Protein AF-A0A3D3DIL5-F1 (afdb_monomer)

Mean predicted aligned error: 4.59 Å

Radius of gyration: 16.94 Å; Cα contacts (8 Å, |Δi|>4): 43; chains: 1; bounding box: 31×41×40 Å

Secondary structure (DSSP, 8-state):
------HHHHHHHHHHHHHHHHHHHHHHHHHTTTS-HHHHHHHHHHHHHHHHHHHHHTTTT-SSSS--HHHHHTT--GGG--

pLDDT: mean 92.38, std 5.05, range [65.88, 98.12]

Structure (mmCIF, N/CA/C/O backbone):
data_AF-A0A3D3DIL5-F1
#
_entry.id   AF-A0A3D3DIL5-F1
#
loop_
_atom_site.group_PDB
_atom_site.id
_atom_site.type_symbol
_atom_site.label_atom_id
_atom_site.label_alt_id
_atom_site.label_comp_id
_atom_site.label_asym_id
_atom_site.label_entity_id
_atom_site.label_seq_id
_atom_site.pdbx_PDB_ins_code
_atom_site.Cartn_x
_atom_site.Cartn_y
_atom_site.Cartn_z
_atom_site.occupancy
_atom_site.B_iso_or_equiv
_atom_site.auth_seq_id
_atom_site.auth_comp_id
_atom_site.auth_asym_id
_atom_site.auth_atom_id
_atom_site.pdbx_PDB_model_num
ATOM 1 N N . MET A 1 1 ? 4.830 -4.321 -16.150 1.00 89.38 1 MET A N 1
ATOM 2 C CA . MET A 1 1 ? 4.696 -3.638 -14.845 1.00 89.38 1 MET A CA 1
ATOM 3 C C . MET A 1 1 ? 5.000 -2.161 -15.022 1.00 89.38 1 MET A C 1
ATOM 5 O O . MET A 1 1 ? 5.874 -1.814 -15.809 1.00 89.38 1 MET A O 1
ATOM 9 N N . PHE A 1 2 ? 4.295 -1.290 -14.312 1.00 90.88 2 PHE A N 1
ATOM 10 C CA . PHE A 1 2 ? 4.563 0.140 -14.309 1.00 90.88 2 PHE A CA 1
ATOM 11 C C . PHE A 1 2 ? 5.849 0.426 -13.533 1.00 90.88 2 PHE A C 1
ATOM 13 O O . PHE A 1 2 ? 5.968 0.059 -12.364 1.00 90.88 2 PHE A O 1
ATOM 20 N N . ILE A 1 3 ? 6.807 1.079 -14.187 1.00 91.50 3 ILE A N 1
ATOM 21 C CA . ILE A 1 3 ? 8.071 1.497 -13.583 1.00 91.50 3 ILE A CA 1
ATOM 22 C C . ILE A 1 3 ? 8.067 3.020 -13.520 1.00 91.50 3 ILE A C 1
ATOM 24 O O . ILE A 1 3 ? 7.755 3.696 -14.497 1.00 91.50 3 ILE A O 1
ATOM 28 N N . VAL A 1 4 ? 8.387 3.563 -12.348 1.00 92.56 4 VAL A N 1
ATOM 29 C CA . 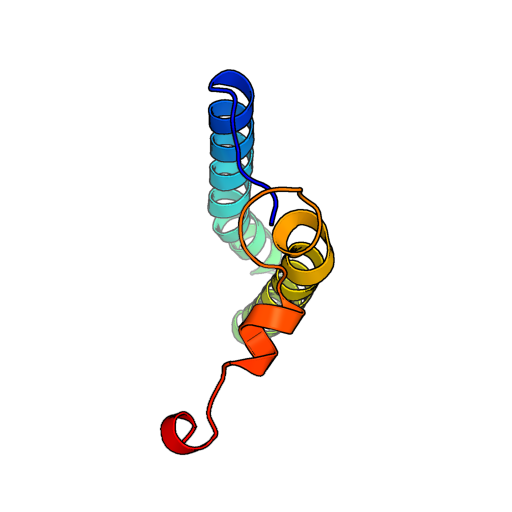VAL A 1 4 ? 8.446 5.009 -12.142 1.00 92.56 4 VAL A CA 1
ATOM 30 C C . VAL A 1 4 ? 9.776 5.528 -12.684 1.00 92.56 4 VAL A C 1
ATOM 32 O O . VAL A 1 4 ? 10.820 5.305 -12.080 1.00 92.56 4 VAL A O 1
ATOM 35 N N . GLU A 1 5 ? 9.736 6.228 -13.815 1.00 92.12 5 GLU A N 1
ATOM 36 C CA . GLU A 1 5 ? 10.942 6.739 -14.490 1.00 92.12 5 GLU A CA 1
ATOM 37 C C . GLU A 1 5 ? 11.258 8.207 -14.162 1.00 92.12 5 GLU A C 1
ATOM 39 O O . GLU A 1 5 ? 12.345 8.691 -14.469 1.00 92.12 5 GLU A O 1
ATOM 44 N N . SER A 1 6 ? 10.330 8.937 -13.530 1.00 95.75 6 SER A N 1
ATOM 45 C CA . SER A 1 6 ? 10.506 10.360 -13.230 1.00 95.75 6 SER A CA 1
ATOM 46 C C . SER A 1 6 ? 10.473 10.657 -11.732 1.00 95.75 6 SER A C 1
ATOM 48 O O . SER A 1 6 ? 9.612 10.187 -10.985 1.00 95.75 6 SER A O 1
ATOM 50 N N . TYR A 1 7 ? 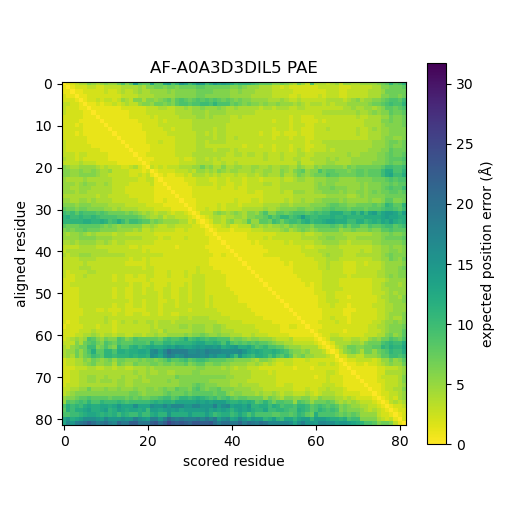11.415 11.494 -11.292 1.00 96.62 7 TYR A N 1
ATOM 51 C CA . TYR A 1 7 ? 11.524 11.922 -9.898 1.00 96.62 7 TYR A CA 1
ATOM 52 C C . TYR A 1 7 ? 10.263 12.639 -9.376 1.00 96.62 7 TYR A C 1
ATOM 54 O O . TYR A 1 7 ? 9.802 12.286 -8.289 1.00 96.62 7 TYR A O 1
ATOM 62 N N . PRO A 1 8 ? 9.629 13.573 -10.121 1.00 97.81 8 PRO A N 1
ATOM 63 C CA . PRO A 1 8 ? 8.401 14.218 -9.653 1.00 97.81 8 PRO A CA 1
ATOM 64 C C . PRO A 1 8 ? 7.261 13.224 -9.413 1.00 97.81 8 PRO A C 1
ATOM 66 O O . PRO A 1 8 ? 6.543 13.338 -8.420 1.00 97.81 8 PRO A O 1
ATOM 69 N N . LEU A 1 9 ? 7.121 12.217 -10.283 1.00 96.00 9 LEU A N 1
ATOM 70 C CA . LEU A 1 9 ? 6.114 11.176 -10.110 1.00 96.00 9 LEU A CA 1
ATOM 71 C C . LEU A 1 9 ? 6.414 10.301 -8.888 1.00 96.00 9 LEU A C 1
ATOM 73 O O . LEU A 1 9 ? 5.498 9.984 -8.132 1.00 96.00 9 LEU A O 1
ATOM 77 N N . ALA A 1 10 ? 7.683 9.954 -8.656 1.00 96.38 10 ALA A N 1
ATOM 78 C CA . ALA A 1 10 ? 8.091 9.203 -7.471 1.00 96.38 10 ALA A CA 1
ATOM 79 C C . ALA A 1 10 ? 7.732 9.945 -6.174 1.00 96.38 10 ALA A C 1
ATOM 81 O O . ALA A 1 10 ? 7.164 9.352 -5.256 1.00 96.38 10 ALA A O 1
ATOM 82 N N . VAL A 1 11 ? 7.996 11.255 -6.112 1.00 97.88 11 VAL A N 1
ATOM 83 C CA . VAL A 1 11 ? 7.628 12.091 -4.959 1.00 97.88 11 VAL A CA 1
ATOM 84 C C . VAL A 1 11 ? 6.109 12.159 -4.789 1.00 97.88 11 VAL A C 1
ATOM 86 O O . VAL A 1 11 ? 5.617 12.001 -3.673 1.00 97.88 11 VAL A O 1
ATOM 89 N N . ALA A 1 12 ? 5.352 12.328 -5.876 1.00 97.25 12 ALA A N 1
ATOM 90 C CA . ALA A 1 12 ? 3.891 12.345 -5.818 1.00 97.25 12 ALA A CA 1
ATOM 91 C C . ALA A 1 12 ? 3.319 11.028 -5.261 1.00 97.25 12 ALA A C 1
ATOM 93 O O . ALA A 1 12 ? 2.498 11.050 -4.344 1.00 97.25 12 ALA A O 1
ATOM 94 N N . LEU A 1 13 ? 3.798 9.878 -5.748 1.00 95.31 13 LEU A N 1
ATOM 95 C CA . LEU A 1 13 ? 3.393 8.560 -5.245 1.00 95.31 13 LEU A CA 1
ATOM 96 C C . LEU A 1 13 ? 3.814 8.337 -3.783 1.00 95.31 13 LEU A C 1
ATOM 98 O O . LEU A 1 13 ? 3.069 7.724 -3.015 1.00 95.31 13 LEU A O 1
ATOM 102 N N . CYS A 1 14 ? 4.966 8.870 -3.370 1.00 95.69 14 CYS A N 1
ATOM 103 C CA . CYS A 1 14 ? 5.403 8.846 -1.974 1.00 95.69 14 CYS A CA 1
ATOM 104 C C . CYS A 1 14 ? 4.427 9.611 -1.066 1.00 95.69 14 CYS A C 1
ATOM 106 O O . CYS A 1 14 ? 3.979 9.073 -0.053 1.00 95.69 14 CYS A O 1
ATOM 108 N N . ILE A 1 15 ? 4.016 10.821 -1.464 1.00 97.00 15 ILE A N 1
ATOM 109 C CA . ILE A 1 15 ? 3.021 11.615 -0.728 1.00 97.00 15 ILE A CA 1
ATOM 110 C C . ILE A 1 15 ? 1.696 10.854 -0.623 1.00 97.00 15 ILE A C 1
ATOM 112 O O . ILE A 1 15 ? 1.145 10.742 0.471 1.00 97.00 15 ILE A O 1
ATOM 116 N N . VAL A 1 16 ? 1.207 10.281 -1.730 1.00 95.31 16 VAL A N 1
ATOM 117 C CA . VAL A 1 16 ? -0.014 9.454 -1.729 1.00 95.31 16 VAL A CA 1
ATOM 118 C C . VAL A 1 16 ? 0.113 8.301 -0.731 1.00 95.31 16 VAL A C 1
ATOM 120 O O . VAL A 1 16 ? -0.783 8.088 0.082 1.00 95.31 16 VAL A O 1
ATOM 123 N N . THR A 1 17 ? 1.251 7.606 -0.719 1.00 93.00 17 THR A N 1
ATOM 124 C CA . THR A 1 17 ? 1.501 6.488 0.204 1.00 93.00 17 THR A CA 1
ATOM 125 C C . THR A 1 17 ? 1.500 6.941 1.668 1.00 93.00 17 THR A C 1
ATOM 127 O O . THR A 1 17 ? 0.892 6.286 2.517 1.00 93.00 17 THR A O 1
ATOM 130 N N . MET A 1 18 ? 2.121 8.084 1.977 1.00 93.75 18 MET A N 1
ATOM 131 C CA . MET A 1 18 ? 2.121 8.645 3.333 1.00 93.75 18 MET A CA 1
ATOM 132 C C . MET A 1 18 ? 0.718 9.053 3.800 1.00 93.75 18 MET A C 1
ATOM 134 O O . MET A 1 18 ? 0.366 8.816 4.957 1.00 93.75 18 MET A O 1
ATOM 138 N N . LEU A 1 19 ? -0.109 9.603 2.904 1.00 93.62 19 LEU A N 1
ATOM 139 C CA . LEU A 1 19 ? -1.511 9.907 3.199 1.00 93.62 19 LEU A CA 1
ATOM 140 C C . LEU A 1 19 ? -2.306 8.632 3.500 1.00 93.62 19 LEU A C 1
ATOM 142 O O . LEU A 1 19 ? -3.035 8.587 4.492 1.00 93.62 19 LEU A O 1
ATOM 146 N N . CYS A 1 20 ? -2.131 7.579 2.697 1.00 91.06 20 CYS A N 1
ATOM 147 C CA . CYS A 1 20 ? -2.783 6.291 2.925 1.00 91.06 20 CYS A CA 1
ATOM 148 C C . CYS A 1 20 ? -2.376 5.674 4.271 1.00 91.06 20 CYS A C 1
ATOM 150 O O . CYS A 1 20 ? -3.249 5.222 5.012 1.00 91.06 20 CYS A O 1
ATOM 152 N N . TRP A 1 21 ? -1.093 5.717 4.647 1.00 88.00 21 TRP A N 1
ATOM 153 C CA . TRP A 1 21 ? -0.638 5.195 5.940 1.00 88.00 21 TRP A CA 1
ATOM 154 C C . TRP A 1 21 ? -1.269 5.956 7.114 1.00 88.00 21 TRP A C 1
ATOM 156 O O . TRP A 1 21 ? -1.859 5.352 8.013 1.00 88.00 21 TRP A O 1
ATOM 166 N N . GLY A 1 22 ? -1.228 7.291 7.083 1.00 89.62 22 GLY A N 1
ATOM 167 C CA . GLY A 1 22 ? -1.844 8.114 8.125 1.00 89.62 22 GLY A CA 1
ATOM 168 C C . GLY A 1 22 ? -3.369 7.964 8.196 1.00 89.62 22 GLY A C 1
ATOM 169 O O . GLY A 1 22 ? -3.956 8.065 9.276 1.00 89.62 22 GLY A O 1
ATOM 170 N N . SER A 1 23 ? -4.029 7.692 7.065 1.00 90.69 23 SER A N 1
ATOM 171 C CA . SER A 1 23 ? -5.489 7.565 6.998 1.00 90.69 23 SER A CA 1
ATOM 172 C C . SER A 1 23 ? -6.032 6.423 7.860 1.00 90.69 23 SER A C 1
ATOM 174 O O . SER A 1 23 ? -7.097 6.570 8.460 1.00 90.69 23 SER A O 1
ATOM 176 N N . TRP A 1 24 ? -5.287 5.324 8.004 1.00 91.19 24 TRP A N 1
ATOM 177 C CA . TRP A 1 24 ? -5.722 4.156 8.768 1.00 91.19 24 TRP A CA 1
ATOM 178 C C . TRP A 1 24 ? -5.953 4.478 10.252 1.00 91.19 24 TRP A C 1
ATOM 180 O O . TRP A 1 24 ? -7.032 4.227 10.786 1.00 91.19 24 TRP A O 1
ATOM 190 N N . ALA A 1 25 ? -4.980 5.107 10.918 1.00 90.62 25 ALA A N 1
ATOM 191 C CA . ALA A 1 25 ? -5.099 5.434 12.342 1.00 90.62 25 ALA A CA 1
ATOM 192 C C . ALA A 1 25 ? -6.230 6.446 12.602 1.00 90.62 25 ALA A C 1
ATOM 194 O O . ALA A 1 25 ? -6.981 6.327 13.572 1.00 90.62 25 ALA A O 1
ATOM 195 N N . ASN A 1 26 ? -6.386 7.423 11.704 1.00 93.44 26 ASN A N 1
ATOM 196 C CA . ASN A 1 26 ? -7.429 8.442 11.802 1.00 93.44 26 ASN A CA 1
ATOM 197 C C . ASN A 1 26 ? -8.835 7.856 11.595 1.00 93.44 26 ASN A C 1
ATOM 199 O O . ASN A 1 26 ? -9.752 8.173 12.353 1.00 93.44 26 ASN A O 1
ATOM 203 N N . THR A 1 27 ? -9.002 6.979 10.603 1.00 92.88 27 THR A N 1
ATOM 204 C CA . THR A 1 27 ? -10.285 6.315 10.318 1.00 92.88 27 THR A CA 1
ATOM 205 C C . THR A 1 27 ? -10.658 5.308 11.397 1.00 92.88 27 THR A C 1
ATOM 207 O O . THR A 1 27 ? -11.818 5.276 11.798 1.00 92.88 27 THR A O 1
ATOM 210 N N . GLN A 1 28 ? -9.695 4.565 11.952 1.00 93.50 28 GLN A N 1
ATOM 211 C CA . GLN A 1 28 ? -9.941 3.684 13.095 1.00 93.50 28 GLN A CA 1
ATOM 212 C C . GLN A 1 28 ? -10.436 4.483 14.304 1.00 93.50 28 GLN A C 1
ATOM 214 O O . GLN A 1 28 ? -11.443 4.117 14.912 1.00 93.50 28 GLN A O 1
ATOM 219 N N . LYS A 1 29 ? -9.789 5.614 14.619 1.00 92.81 29 LYS A N 1
ATOM 220 C CA . LYS 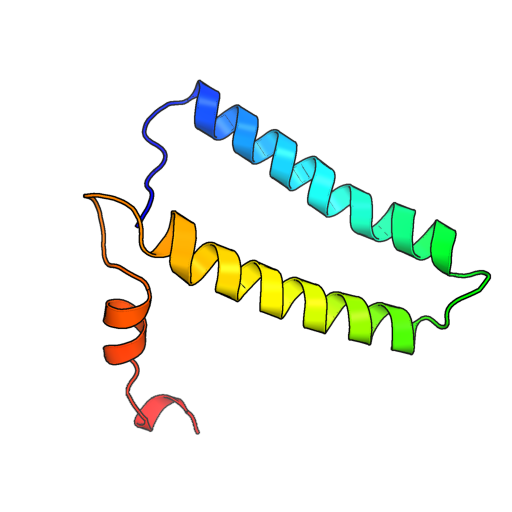A 1 29 ? -10.205 6.482 15.728 1.00 92.81 29 LYS A CA 1
ATOM 221 C C . LYS A 1 29 ? -11.622 7.020 15.518 1.00 92.81 29 LYS A C 1
ATOM 223 O O . LYS A 1 29 ? -12.407 7.037 16.464 1.00 92.81 29 LYS A O 1
ATOM 228 N N . LEU A 1 30 ? -11.956 7.420 14.290 1.00 93.25 30 LEU A N 1
ATOM 229 C CA . LEU A 1 30 ? -13.287 7.908 13.925 1.00 93.25 30 LEU A CA 1
ATOM 230 C C . LEU A 1 30 ? -14.357 6.810 14.035 1.00 93.25 30 LEU A C 1
ATOM 232 O O . LEU A 1 30 ? -15.415 7.050 14.609 1.00 93.25 30 LEU A O 1
ATOM 236 N N . ALA A 1 31 ? -14.063 5.609 13.532 1.00 93.50 31 ALA A N 1
ATOM 237 C CA . ALA A 1 31 ? -14.990 4.481 13.505 1.00 93.50 31 ALA A CA 1
ATOM 238 C C . ALA A 1 31 ? -15.147 3.786 14.867 1.00 93.50 31 ALA A C 1
ATOM 240 O O . ALA A 1 31 ? -16.178 3.170 15.112 1.00 93.50 31 ALA A O 1
ATOM 241 N N . SER A 1 32 ? -14.168 3.907 15.772 1.00 90.50 32 SER A N 1
ATOM 242 C CA . SER A 1 32 ? -14.112 3.161 1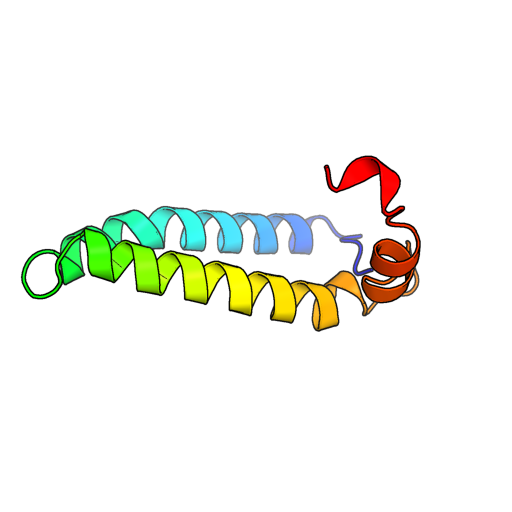7.044 1.00 90.50 32 SER A CA 1
ATOM 243 C C . SER A 1 32 ? -15.333 3.317 17.958 1.00 90.50 32 SER A C 1
ATOM 245 O O . SER A 1 32 ? -15.563 2.460 18.810 1.00 90.50 32 SER A O 1
ATOM 247 N N . LYS A 1 33 ? -16.110 4.395 17.795 1.00 89.06 33 LYS A N 1
ATOM 248 C CA . LYS A 1 33 ? -17.335 4.650 18.567 1.00 89.06 33 LYS A CA 1
ATOM 249 C C . LYS A 1 33 ? -18.514 3.781 18.129 1.00 89.06 33 LYS A C 1
ATOM 251 O O . LYS A 1 33 ? -19.310 3.386 18.970 1.00 89.06 33 LYS A O 1
ATOM 256 N N . GLU A 1 34 ? -18.597 3.482 16.836 1.00 92.38 34 GLU A N 1
ATOM 257 C CA . GLU A 1 34 ? -19.753 2.833 16.202 1.00 92.38 34 GLU A CA 1
ATOM 258 C C . GLU A 1 34 ? -19.412 1.434 15.665 1.00 92.38 34 GLU A C 1
ATOM 260 O O . GLU A 1 34 ? -20.292 0.600 15.458 1.00 92.38 34 GLU A O 1
ATOM 265 N N . TRP A 1 35 ? -18.126 1.153 15.436 1.00 94.12 35 TRP A N 1
ATOM 266 C CA . TRP A 1 35 ? -17.657 -0.067 14.792 1.00 94.12 35 TRP A CA 1
ATOM 267 C C . TRP A 1 35 ? -16.597 -0.770 15.631 1.00 94.12 35 TRP A C 1
ATOM 269 O O . TRP A 1 35 ? -15.584 -0.195 16.038 1.00 94.12 35 TRP A O 1
ATOM 279 N N . ARG A 1 36 ? -16.823 -2.060 15.887 1.00 95.00 36 ARG A N 1
ATOM 280 C CA . ARG A 1 36 ? -15.921 -2.877 16.701 1.00 95.00 36 ARG A CA 1
ATOM 281 C C . ARG A 1 36 ? -14.587 -3.062 15.991 1.00 95.00 36 ARG A C 1
ATOM 283 O O . ARG A 1 36 ? -14.539 -3.338 14.796 1.00 95.00 36 ARG A O 1
ATOM 290 N N . PHE A 1 37 ? -13.508 -3.035 16.766 1.00 92.88 37 PHE A N 1
ATOM 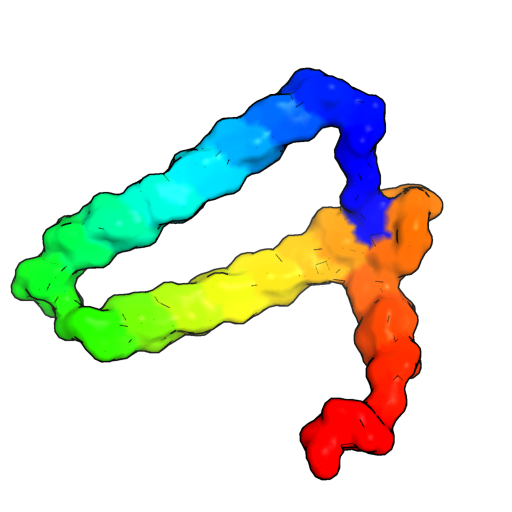291 C CA . PHE A 1 37 ? -12.144 -3.190 16.261 1.00 92.88 37 PHE A CA 1
ATOM 292 C C . PHE A 1 37 ? -11.951 -4.432 15.376 1.00 92.88 37 PHE A C 1
ATOM 294 O O . PHE A 1 37 ? -11.328 -4.337 14.323 1.00 92.88 37 PHE A O 1
ATOM 301 N N . GLN A 1 38 ? -12.509 -5.585 15.770 1.00 95.06 38 GLN A N 1
ATOM 302 C CA . GLN A 1 38 ? -12.367 -6.812 14.981 1.00 95.06 38 GLN A CA 1
ATOM 303 C C . GLN A 1 38 ? -13.038 -6.695 13.606 1.00 95.06 38 GLN A C 1
ATOM 305 O O . GLN A 1 38 ? -12.484 -7.175 12.624 1.00 95.06 38 GLN A O 1
ATOM 310 N N . LEU A 1 39 ? -14.206 -6.045 13.531 1.00 95.12 39 LEU A N 1
ATOM 311 C CA . LEU A 1 39 ? -14.935 -5.847 12.274 1.00 95.12 39 LEU A CA 1
ATOM 312 C C . LEU A 1 39 ? -14.227 -4.818 11.388 1.00 95.12 39 LEU A C 1
ATOM 314 O O . LEU A 1 39 ? -14.039 -5.068 10.206 1.00 95.12 39 LEU A O 1
ATOM 318 N N . PHE A 1 40 ? -13.710 -3.735 11.978 1.00 94.75 40 PHE A N 1
ATOM 319 C CA . PHE A 1 40 ? -12.876 -2.765 11.262 1.00 94.75 40 PHE A CA 1
ATOM 320 C C . PHE A 1 40 ? -11.669 -3.430 10.584 1.00 94.75 40 PHE A C 1
ATOM 322 O O . PHE A 1 40 ? -11.333 -3.109 9.448 1.00 94.75 40 PHE A O 1
ATOM 329 N N . TYR A 1 41 ? -11.015 -4.375 11.267 1.00 94.50 41 TYR A N 1
ATOM 330 C CA . TYR A 1 41 ? -9.884 -5.111 10.699 1.00 94.50 41 TYR A CA 1
ATOM 331 C C . TYR A 1 41 ? -10.285 -6.101 9.608 1.00 94.50 41 TYR A C 1
ATOM 333 O O . TYR A 1 41 ? -9.509 -6.305 8.677 1.00 94.50 41 TYR A O 1
ATOM 341 N N . TRP A 1 42 ? -11.481 -6.687 9.694 1.00 95.94 42 TRP A N 1
ATOM 342 C CA . TRP A 1 42 ? -12.042 -7.477 8.599 1.00 95.94 42 TRP A CA 1
ATOM 343 C C . TRP A 1 42 ? -12.236 -6.620 7.350 1.00 95.94 42 TRP A C 1
ATOM 345 O O . TRP A 1 42 ? -11.738 -6.981 6.283 1.00 95.94 42 TRP A O 1
ATOM 355 N N . ASP A 1 43 ? -12.871 -5.457 7.499 1.00 94.94 43 ASP A N 1
ATOM 356 C CA . ASP A 1 43 ? -13.091 -4.521 6.394 1.00 94.94 43 ASP A CA 1
ATOM 357 C C . ASP A 1 43 ? -11.761 -4.031 5.812 1.00 94.94 43 ASP A C 1
ATOM 359 O O . ASP A 1 43 ? -11.574 -4.003 4.595 1.00 94.94 43 ASP A O 1
ATOM 363 N N . TYR A 1 44 ? -10.800 -3.709 6.680 1.00 94.31 44 TYR A N 1
ATOM 364 C CA . TYR A 1 44 ? -9.457 -3.309 6.276 1.00 94.31 44 TYR A CA 1
ATOM 365 C C . TYR A 1 44 ? -8.738 -4.412 5.491 1.00 94.31 44 TYR A C 1
ATOM 367 O O . TYR A 1 44 ? -8.183 -4.136 4.430 1.00 94.31 44 TYR A O 1
ATOM 375 N N . ALA A 1 45 ? -8.765 -5.660 5.967 1.00 96.31 45 ALA A N 1
ATOM 376 C CA . ALA A 1 45 ? -8.113 -6.781 5.294 1.00 96.31 45 ALA A CA 1
ATOM 377 C C . ALA A 1 45 ? -8.720 -7.046 3.908 1.00 96.31 45 ALA A C 1
ATOM 379 O O . ALA A 1 45 ? -7.985 -7.200 2.931 1.00 96.31 45 ALA A O 1
ATOM 380 N N . VAL A 1 46 ? -10.053 -7.035 3.803 1.00 97.44 46 VAL A N 1
ATOM 381 C CA . VAL A 1 46 ? -10.755 -7.169 2.517 1.00 97.44 46 VAL A CA 1
ATOM 382 C C . VAL A 1 46 ? -10.420 -5.993 1.598 1.00 97.44 46 VAL A C 1
ATOM 384 O O . VAL A 1 46 ? -10.108 -6.202 0.428 1.00 97.44 46 VAL A O 1
ATOM 387 N N . GLY A 1 47 ? -10.411 -4.765 2.119 1.00 95.94 47 GLY A N 1
ATOM 388 C CA . GLY A 1 47 ? -10.044 -3.571 1.362 1.00 95.94 47 GLY A CA 1
ATOM 389 C C . GLY A 1 47 ? -8.615 -3.628 0.816 1.00 95.94 47 GLY A C 1
ATOM 390 O O . GLY A 1 47 ? -8.399 -3.361 -0.365 1.00 95.94 47 GLY A O 1
ATOM 391 N N . VAL A 1 48 ? -7.645 -4.041 1.639 1.00 95.50 48 VAL A N 1
ATOM 392 C CA . VAL A 1 48 ? -6.246 -4.234 1.224 1.00 95.50 48 VAL A CA 1
ATOM 393 C C . VAL A 1 48 ? -6.135 -5.320 0.158 1.00 95.50 48 VAL A C 1
ATOM 395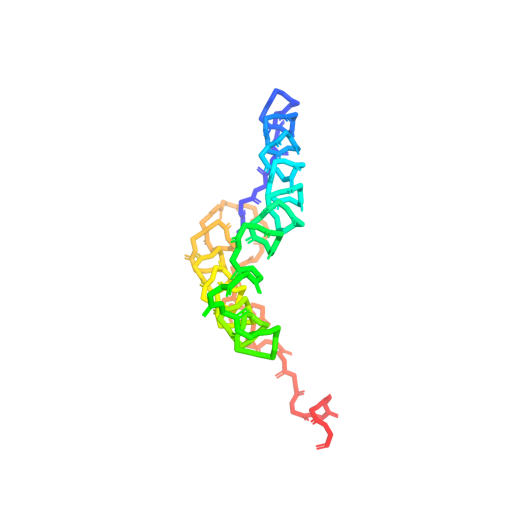 O O . VAL A 1 48 ? -5.424 -5.119 -0.826 1.00 95.50 48 VAL A O 1
ATOM 398 N N . LEU A 1 49 ? -6.846 -6.442 0.304 1.00 97.69 49 LEU A N 1
ATOM 399 C CA . LEU A 1 49 ? -6.867 -7.502 -0.704 1.00 97.69 49 LEU A CA 1
ATOM 400 C C . LEU A 1 49 ? -7.398 -6.979 -2.047 1.00 97.69 49 LEU A C 1
ATOM 402 O O . LEU A 1 49 ? -6.740 -7.144 -3.074 1.00 97.69 49 LEU A O 1
ATOM 406 N N . LEU A 1 50 ? -8.553 -6.309 -2.040 1.00 98.12 50 LEU A N 1
ATOM 407 C CA . LEU A 1 50 ? -9.165 -5.761 -3.252 1.00 98.12 50 LEU A CA 1
ATOM 408 C C . LEU A 1 50 ? -8.276 -4.703 -3.911 1.00 98.12 50 LEU A C 1
ATOM 410 O O . LEU A 1 50 ? -8.087 -4.742 -5.126 1.00 98.12 50 LEU A O 1
ATOM 414 N N . LEU A 1 51 ? -7.688 -3.795 -3.126 1.00 96.06 51 LEU A N 1
ATOM 415 C CA . LEU A 1 51 ? -6.764 -2.782 -3.637 1.00 96.06 51 LEU A CA 1
ATOM 416 C C . LEU A 1 51 ? -5.498 -3.421 -4.220 1.00 96.06 51 LEU A C 1
ATOM 418 O O . LEU A 1 51 ? -5.032 -2.997 -5.274 1.00 96.06 51 LEU A O 1
ATOM 422 N N . SER A 1 52 ? -4.964 -4.460 -3.575 1.00 96.19 52 SER A N 1
ATOM 423 C CA . SER A 1 52 ? -3.791 -5.191 -4.067 1.00 96.19 52 SER A CA 1
ATOM 424 C C . SER A 1 52 ? -4.080 -5.857 -5.408 1.00 96.19 52 SER A C 1
ATOM 426 O O . SER A 1 52 ? -3.283 -5.727 -6.332 1.00 96.19 52 SER A O 1
ATOM 428 N N . LEU A 1 53 ? -5.237 -6.512 -5.551 1.00 97.31 53 LEU A N 1
ATOM 429 C CA . LEU A 1 53 ? -5.668 -7.096 -6.822 1.00 97.31 53 LEU A CA 1
ATOM 430 C C . LEU A 1 53 ? -5.880 -6.017 -7.888 1.00 97.31 53 LEU A C 1
ATOM 432 O O . LEU A 1 53 ? -5.383 -6.157 -9.004 1.00 97.31 53 LEU A O 1
ATOM 436 N N . LEU A 1 54 ? -6.551 -4.914 -7.543 1.00 97.25 54 LEU A N 1
ATOM 437 C CA . LEU A 1 54 ? -6.745 -3.788 -8.453 1.00 97.25 54 LEU A CA 1
ATOM 438 C C . LEU A 1 54 ? -5.399 -3.268 -8.970 1.00 97.25 54 LEU A C 1
ATOM 440 O O . LEU A 1 54 ? -5.223 -3.124 -10.178 1.00 97.25 54 LEU A O 1
ATOM 444 N N . LEU A 1 55 ? -4.433 -3.027 -8.083 1.00 95.75 55 LEU A N 1
ATOM 445 C CA . LEU A 1 55 ? -3.093 -2.580 -8.458 1.00 95.75 55 LEU A CA 1
ATOM 446 C C . LEU A 1 55 ? -2.347 -3.634 -9.281 1.00 95.75 55 LEU A C 1
ATOM 448 O O . LEU A 1 55 ? -1.725 -3.279 -10.278 1.00 95.75 55 LEU A O 1
ATOM 452 N N . ALA A 1 56 ? -2.449 -4.916 -8.930 1.00 95.75 56 ALA A N 1
ATOM 453 C CA . ALA A 1 56 ? -1.806 -6.012 -9.650 1.00 95.75 56 ALA A CA 1
ATOM 454 C C . ALA A 1 56 ? -2.276 -6.107 -11.114 1.00 95.75 56 ALA A C 1
ATOM 456 O O . ALA A 1 56 ? -1.453 -6.195 -12.030 1.00 95.75 56 ALA A O 1
ATOM 457 N N . PHE A 1 57 ? -3.587 -6.019 -11.356 1.00 95.81 57 PHE A N 1
ATOM 458 C CA . PHE A 1 57 ? -4.163 -6.063 -12.705 1.00 95.81 57 PHE A CA 1
ATOM 459 C C . PHE A 1 57 ? -4.091 -4.723 -13.455 1.00 95.81 57 PHE A C 1
ATOM 461 O O . PHE A 1 57 ? -4.240 -4.709 -14.673 1.00 95.81 57 PHE A O 1
ATOM 468 N N . THR A 1 58 ? -3.825 -3.607 -12.769 1.00 95.12 58 THR A N 1
ATOM 469 C CA . THR A 1 58 ? -3.627 -2.291 -13.400 1.00 95.12 58 THR A CA 1
ATOM 470 C C . THR A 1 58 ? -2.142 -1.965 -13.515 1.00 95.12 58 THR A C 1
ATOM 472 O O . THR A 1 58 ? -1.499 -2.426 -14.455 1.00 95.12 58 THR A O 1
ATOM 475 N N . LEU A 1 59 ? -1.565 -1.215 -12.573 1.00 93.44 59 LEU A N 1
ATOM 476 C CA . LEU A 1 59 ? -0.165 -0.782 -12.595 1.00 93.44 59 LEU A CA 1
ATOM 477 C C . LEU A 1 59 ? 0.817 -1.965 -12.598 1.00 93.44 59 LEU A C 1
ATOM 479 O O . LEU A 1 59 ? 1.840 -1.910 -13.269 1.00 93.44 59 LEU A O 1
ATOM 483 N N . GLY A 1 60 ? 0.506 -3.078 -11.935 1.00 93.62 60 GLY A N 1
ATOM 484 C CA . GLY A 1 60 ? 1.327 -4.294 -11.966 1.00 93.62 60 GLY A CA 1
ATOM 485 C C . GLY A 1 60 ? 1.367 -4.969 -13.342 1.00 93.62 60 GLY A C 1
ATOM 486 O O . GLY A 1 60 ? 2.356 -5.612 -13.693 1.00 93.62 60 GLY A O 1
ATOM 487 N N . SER A 1 61 ? 0.340 -4.769 -14.171 1.00 93.94 61 SER A N 1
ATOM 488 C CA . SER A 1 61 ? 0.203 -5.417 -15.484 1.00 93.94 61 SER A CA 1
ATOM 489 C C . SER A 1 61 ? 0.361 -4.460 -16.670 1.00 93.94 61 SER A C 1
ATOM 491 O O . SER A 1 61 ? 0.636 -4.907 -17.779 1.00 93.94 61 SER A O 1
ATOM 493 N N . SER A 1 62 ? 0.268 -3.150 -16.443 1.00 86.50 62 SER A N 1
ATOM 494 C CA . SER A 1 62 ? 0.350 -2.108 -17.469 1.00 86.50 62 SER A CA 1
ATOM 495 C C . SER A 1 62 ? 1.742 -1.480 -17.464 1.00 86.50 62 SER A C 1
ATOM 497 O O . SER A 1 62 ? 2.136 -0.839 -16.495 1.00 86.50 62 SER A O 1
ATOM 499 N N . GLY A 1 63 ? 2.518 -1.691 -18.524 1.00 84.19 63 GLY A N 1
ATOM 500 C CA . GLY A 1 63 ? 3.851 -1.107 -18.692 1.00 84.19 63 GLY A CA 1
ATOM 501 C C . GLY A 1 63 ? 4.728 -1.948 -19.613 1.00 84.19 63 GLY A C 1
ATOM 502 O O . GLY A 1 63 ? 4.563 -3.164 -19.678 1.00 84.19 63 GLY A O 1
ATOM 503 N N . SER A 1 64 ? 5.647 -1.296 -20.324 1.00 81.50 64 SER A N 1
ATOM 504 C CA . SER A 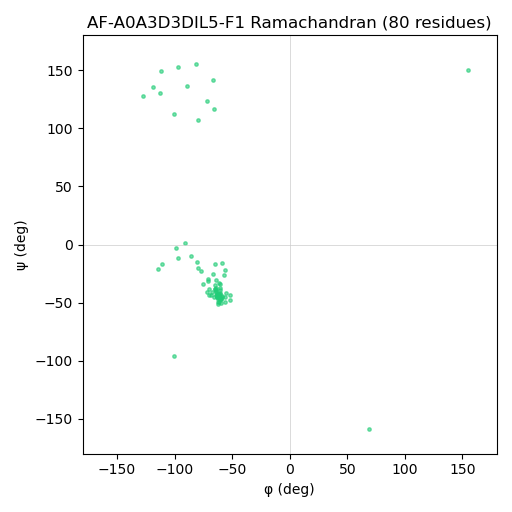1 64 ? 6.582 -1.933 -21.264 1.00 81.50 64 SER A CA 1
ATOM 505 C C . SER A 1 64 ? 7.781 -2.595 -20.577 1.00 81.50 64 SER A C 1
ATOM 507 O O . SER A 1 64 ? 8.429 -3.452 -21.172 1.00 81.50 64 SER A O 1
ATOM 509 N N . GLY A 1 65 ? 8.077 -2.201 -19.334 1.00 79.19 65 GLY A N 1
ATOM 510 C CA . GLY A 1 65 ? 9.159 -2.747 -18.522 1.00 79.19 65 GLY A CA 1
ATOM 511 C C . GLY A 1 65 ? 8.705 -3.836 -17.544 1.00 79.19 65 GLY A C 1
ATOM 512 O O . GLY A 1 65 ? 7.564 -3.862 -17.069 1.00 79.19 65 GLY A O 1
ATOM 513 N N . GLY A 1 66 ? 9.633 -4.732 -17.203 1.00 83.75 66 GLY A N 1
ATOM 514 C CA . GLY A 1 66 ? 9.407 -5.814 -16.241 1.00 83.75 66 GLY A CA 1
ATOM 515 C C . GLY A 1 66 ? 8.437 -6.891 -16.740 1.00 83.75 66 GLY A C 1
ATOM 516 O O . GLY A 1 66 ? 8.220 -7.054 -17.938 1.00 83.75 66 GLY A O 1
ATOM 517 N N . ARG A 1 67 ? 7.858 -7.647 -15.803 1.00 89.75 67 ARG A N 1
ATOM 518 C CA . ARG A 1 67 ? 6.898 -8.728 -16.074 1.00 89.75 67 ARG A CA 1
ATOM 519 C C . ARG A 1 67 ? 5.511 -8.341 -15.567 1.00 89.75 67 ARG A C 1
ATOM 521 O O . ARG A 1 67 ? 5.394 -7.519 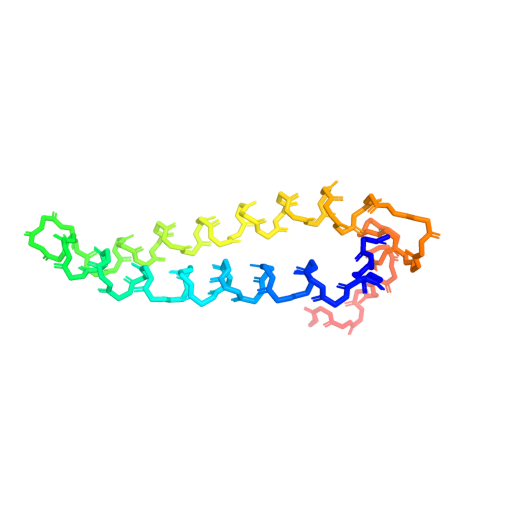-14.667 1.00 89.75 67 ARG A O 1
ATOM 528 N N . GLY A 1 68 ? 4.458 -8.827 -16.217 1.00 93.06 68 GLY A N 1
ATOM 529 C CA . GLY A 1 68 ? 3.081 -8.590 -15.773 1.00 93.06 68 GLY A CA 1
ATOM 530 C C . GLY A 1 68 ? 2.682 -9.545 -14.648 1.00 93.06 68 GLY A C 1
ATOM 531 O O . GLY A 1 68 ? 3.204 -10.657 -14.575 1.00 93.06 68 GLY A O 1
ATOM 532 N N . PHE A 1 69 ? 1.702 -9.147 -13.833 1.00 93.81 69 PHE A N 1
ATOM 533 C CA . PHE A 1 69 ? 1.268 -9.911 -12.659 1.00 93.81 69 PHE A CA 1
ATOM 534 C C . PHE A 1 69 ? 0.934 -11.382 -12.960 1.00 93.81 69 PHE A C 1
ATOM 536 O O . PHE A 1 69 ? 1.425 -12.266 -12.267 1.00 93.81 69 PHE A O 1
ATOM 543 N N . LEU A 1 70 ? 0.149 -11.674 -14.007 1.00 93.50 70 LEU A N 1
ATOM 544 C CA . LEU A 1 70 ? -0.222 -13.063 -14.330 1.00 93.50 70 LEU A CA 1
ATOM 545 C C . LEU A 1 70 ? 0.991 -13.913 -14.723 1.00 93.50 70 LEU A C 1
ATOM 547 O O . LEU A 1 70 ? 1.054 -15.087 -14.371 1.00 93.50 70 LEU A O 1
ATOM 551 N N . ALA A 1 71 ? 1.951 -13.332 -15.442 1.00 92.50 71 ALA A N 1
ATOM 552 C CA . ALA A 1 71 ? 3.167 -14.036 -15.833 1.00 92.50 71 ALA A CA 1
ATOM 553 C C . ALA A 1 71 ? 4.090 -14.289 -14.625 1.00 92.50 71 ALA A C 1
ATOM 555 O O . ALA A 1 71 ? 4.805 -15.290 -14.602 1.00 92.50 71 ALA A O 1
ATOM 556 N N . ASP A 1 72 ? 4.060 -13.428 -13.603 1.00 91.50 72 ASP A N 1
ATOM 557 C CA . ASP A 1 72 ? 4.694 -13.709 -12.30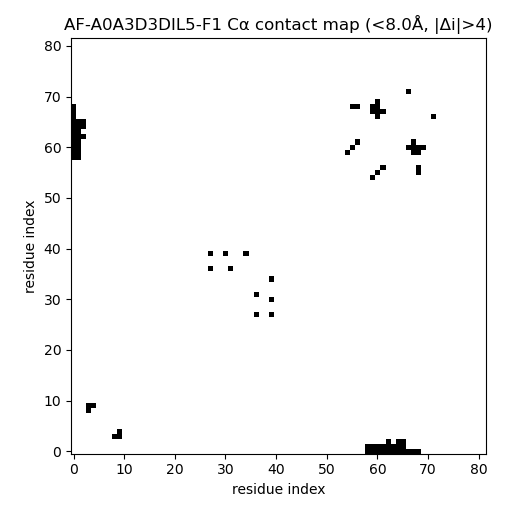8 1.00 91.50 72 ASP A CA 1
ATOM 558 C C . ASP A 1 72 ? 3.960 -14.795 -11.526 1.00 91.50 72 ASP A C 1
ATOM 560 O O . ASP A 1 72 ? 4.594 -15.731 -11.042 1.00 91.50 72 ASP A O 1
ATOM 564 N N . LEU A 1 73 ? 2.630 -14.754 -11.491 1.00 91.31 73 LEU A N 1
ATOM 565 C CA . LEU A 1 73 ? 1.830 -15.776 -10.823 1.00 91.31 73 LEU A CA 1
ATOM 566 C C . LEU A 1 73 ? 2.038 -17.174 -11.430 1.00 91.31 73 LEU A C 1
ATOM 568 O O . LEU A 1 73 ? 2.118 -18.155 -10.699 1.00 91.31 73 LEU A O 1
ATOM 572 N N . GLN A 1 74 ? 2.188 -17.270 -12.753 1.00 92.69 74 GLN A N 1
ATOM 573 C CA . GLN A 1 74 ? 2.449 -18.531 -13.460 1.00 92.69 74 GLN A CA 1
ATOM 574 C C . GLN A 1 74 ? 3.799 -19.181 -13.118 1.00 92.69 74 GLN A C 1
ATOM 576 O O . GLN A 1 74 ? 3.985 -20.361 -13.397 1.00 92.69 74 GLN A O 1
ATOM 581 N N . GLN A 1 75 ? 4.738 -18.442 -12.523 1.00 90.12 75 GLN A N 1
ATOM 582 C CA . GLN A 1 75 ? 6.015 -19.001 -12.067 1.00 90.12 75 GLN A CA 1
ATOM 583 C C . GLN A 1 75 ? 5.938 -19.610 -10.668 1.00 90.12 75 GLN A C 1
ATOM 585 O O . GLN A 1 75 ? 6.900 -20.238 -10.227 1.00 90.12 75 GLN A O 1
ATOM 590 N N . ALA A 1 76 ? 4.835 -19.406 -9.946 1.00 89.62 76 ALA A N 1
ATOM 591 C CA . ALA A 1 76 ? 4.673 -19.970 -8.619 1.00 89.62 76 ALA A CA 1
ATOM 592 C C . ALA A 1 76 ? 4.607 -21.501 -8.712 1.00 89.62 76 ALA A C 1
ATOM 594 O O . ALA A 1 76 ? 3.690 -22.068 -9.305 1.00 89.62 76 ALA A O 1
ATOM 595 N N . GLU A 1 77 ? 5.586 -22.184 -8.119 1.00 90.31 77 GLU A N 1
ATOM 596 C CA . GLU A 1 77 ? 5.589 -23.642 -8.065 1.00 90.31 77 GLU A CA 1
ATOM 597 C C . GLU A 1 77 ? 4.844 -24.150 -6.818 1.00 90.31 77 GLU A C 1
ATOM 599 O O . GLU A 1 77 ? 5.115 -23.670 -5.711 1.00 90.31 77 GLU A O 1
ATOM 604 N N . PRO A 1 78 ? 3.987 -25.184 -6.945 1.00 85.31 78 PRO A N 1
ATOM 605 C CA . PRO A 1 78 ? 3.249 -25.753 -5.816 1.00 85.31 78 PRO A CA 1
ATOM 606 C C . PRO A 1 78 ? 4.130 -26.246 -4.664 1.00 85.31 78 PRO A C 1
ATOM 608 O O . PRO A 1 78 ? 3.693 -26.235 -3.520 1.00 85.31 78 PRO A O 1
ATOM 611 N N . LYS A 1 79 ? 5.388 -26.621 -4.939 1.00 90.00 79 LYS A N 1
ATOM 612 C CA . LYS A 1 79 ? 6.350 -27.076 -3.919 1.00 90.00 79 LYS A CA 1
ATOM 613 C C . LYS A 1 79 ? 6.630 -26.043 -2.817 1.00 90.00 79 LYS A C 1
ATOM 615 O O . LYS A 1 79 ? 7.191 -26.399 -1.789 1.00 90.00 79 LYS A O 1
ATOM 620 N N . TRP A 1 80 ? 6.274 -24.777 -3.038 1.00 84.75 80 TRP A N 1
ATOM 621 C CA . TRP A 1 80 ? 6.453 -23.683 -2.082 1.00 84.75 80 TRP A CA 1
ATOM 622 C C . TRP A 1 80 ? 5.186 -23.341 -1.287 1.00 84.75 80 TRP A C 1
ATOM 624 O O . TRP A 1 80 ? 5.237 -22.457 -0.436 1.00 84.75 80 TRP A O 1
ATOM 634 N N . LEU A 1 81 ? 4.056 -23.999 -1.565 1.00 77.94 81 LEU A N 1
ATOM 635 C CA . LEU A 1 81 ? 2.762 -23.695 -0.942 1.00 77.94 81 LEU A CA 1
ATOM 636 C C . LEU A 1 81 ? 2.467 -24.500 0.338 1.00 77.94 81 LEU A C 1
ATOM 638 O O . LEU A 1 81 ? 1.433 -24.257 0.958 1.00 77.94 81 LEU A O 1
ATOM 642 N N . GLY A 1 82 ? 3.397 -25.356 0.777 1.00 65.88 82 GLY A N 1
ATOM 643 C CA . GLY A 1 82 ? 3.246 -26.204 1.966 1.00 65.88 82 GLY A CA 1
ATOM 644 C C . GLY A 1 82 ? 2.785 -27.610 1.626 1.00 65.88 82 GLY A C 1
ATOM 645 O O . GLY A 1 82 ? 1.720 -27.744 0.987 1.00 65.88 82 GLY A O 1
#

Foldseek 3Di:
DADDPDPVVVVVVVVVVVCVVVVLVVVCVVCVVPDPPVVSVVVVVVVVVVVVVVCLQPNQADDPDDHHNVVVVVPDDVVPVD

Sequence (82 aa):
MFIVESYPLAVALCIVTMLCWGSWANTQKLASKEWRFQLFYWDYAVGVLLLSLLLAFTLGSSGSGGRGFLADLQQAEPKWLG

Solvent-accessible surface area (backbone atoms only — not comparable to full-atom values): 4728 Å² total; per-residue (Å²): 19,57,74,86,87,46,71,70,58,50,52,51,53,49,52,52,50,53,50,56,60,55,44,52,64,55,50,49,64,67,40,56,85,84,41,56,70,72,58,53,49,51,53,48,52,54,49,52,52,54,51,50,50,52,41,34,71,38,50,31,40,44,51,95,46,85,64,33,43,68,67,54,57,69,66,64,58,74,90,76,72,118